Protein AF-E9I3D0-F1 (afdb_monome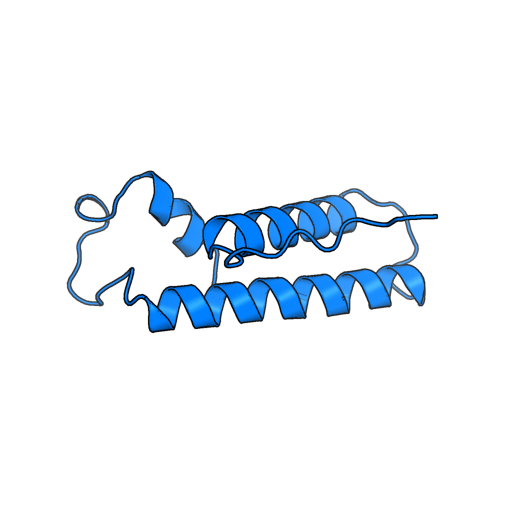r_lite)

Foldseek 3Di:
DDDDPPDDDCDLLNLLVVLVVLVVVLVPDPPDCPDPVSVVSVVVSVVSLVVSLVVCVVVCQDDPPDDPVNHDPSCVSNVVRD

Structure (mmCIF, N/CA/C/O backbone):
data_AF-E9I3D0-F1
#
_entry.id   AF-E9I3D0-F1
#
loop_
_atom_site.group_PDB
_atom_site.id
_atom_site.type_symbol
_atom_site.label_atom_id
_atom_site.label_alt_id
_atom_site.label_comp_id
_atom_site.label_asym_id
_atom_site.label_entity_id
_atom_site.label_seq_id
_atom_site.pdbx_PDB_ins_code
_atom_site.Cartn_x
_atom_site.Cartn_y
_atom_site.Cartn_z
_atom_site.occupancy
_atom_site.B_iso_or_equiv
_atom_site.auth_seq_id
_atom_site.auth_comp_id
_atom_site.auth_asym_id
_atom_site.auth_atom_id
_atom_site.pdbx_PDB_model_num
ATOM 1 N N . MET A 1 1 ? 15.516 21.928 -12.704 1.00 37.66 1 MET A N 1
ATOM 2 C CA . MET A 1 1 ? 14.434 21.005 -13.093 1.00 37.66 1 MET A CA 1
ATOM 3 C C . MET A 1 1 ? 13.879 20.477 -11.790 1.00 37.66 1 MET A C 1
ATOM 5 O O . MET A 1 1 ? 14.451 19.569 -11.207 1.00 37.66 1 MET A O 1
ATOM 9 N N . SER A 1 2 ? 12.934 21.237 -11.245 1.00 40.28 2 SER A N 1
ATOM 10 C CA . SER A 1 2 ? 12.403 21.065 -9.897 1.00 40.28 2 SER A CA 1
ATOM 11 C C . SER A 1 2 ? 11.472 19.860 -9.895 1.00 40.28 2 SER A C 1
ATOM 13 O O . SER A 1 2 ? 10.545 19.827 -10.696 1.00 40.28 2 SER A O 1
ATOM 15 N N . ALA A 1 3 ? 11.765 18.874 -9.053 1.00 43.19 3 ALA A N 1
ATOM 16 C CA . ALA A 1 3 ? 10.799 17.867 -8.654 1.00 43.19 3 ALA A CA 1
ATOM 17 C C . ALA A 1 3 ? 10.520 18.119 -7.175 1.00 43.19 3 ALA A C 1
ATOM 19 O O . ALA A 1 3 ? 11.418 18.068 -6.335 1.00 43.19 3 ALA A O 1
ATOM 20 N N . ASP A 1 4 ? 9.282 18.514 -6.952 1.00 41.25 4 ASP A N 1
ATOM 21 C CA . ASP A 1 4 ? 8.601 18.904 -5.736 1.00 41.25 4 ASP A CA 1
ATOM 22 C C . ASP A 1 4 ? 8.970 18.025 -4.532 1.00 41.25 4 ASP A C 1
ATOM 24 O O . ASP A 1 4 ? 8.578 16.865 -4.418 1.00 41.25 4 ASP A O 1
ATOM 28 N N . LEU A 1 5 ? 9.733 18.614 -3.613 1.00 47.06 5 LEU A N 1
ATOM 29 C CA . LEU A 1 5 ? 9.724 18.244 -2.204 1.00 47.06 5 LEU A CA 1
ATOM 30 C C . LEU A 1 5 ? 8.635 19.109 -1.558 1.00 47.06 5 LEU A C 1
ATOM 32 O O . LEU A 1 5 ? 8.929 20.184 -1.036 1.00 47.06 5 LEU A O 1
ATOM 36 N N . GLU A 1 6 ? 7.373 18.690 -1.666 1.00 45.38 6 GLU A N 1
ATOM 37 C CA . GLU A 1 6 ? 6.328 19.203 -0.778 1.00 45.38 6 GLU A CA 1
ATOM 38 C C . GLU A 1 6 ? 6.561 18.609 0.618 1.00 45.38 6 GLU A C 1
ATOM 40 O O . GLU A 1 6 ? 6.332 17.429 0.876 1.00 45.38 6 GLU A O 1
ATOM 45 N N . ASP A 1 7 ? 7.097 19.452 1.494 1.00 51.12 7 ASP A N 1
ATOM 46 C CA . ASP A 1 7 ? 7.125 19.292 2.942 1.00 51.12 7 ASP A CA 1
ATOM 47 C C . ASP A 1 7 ? 5.691 19.314 3.504 1.00 51.12 7 ASP A C 1
ATOM 49 O O . ASP A 1 7 ? 4.908 20.202 3.162 1.00 51.12 7 ASP A O 1
ATOM 53 N N . GLY A 1 8 ? 5.352 18.366 4.385 1.00 43.66 8 GLY A N 1
ATOM 54 C CA . GLY A 1 8 ? 4.125 18.439 5.183 1.00 43.66 8 GLY A CA 1
ATOM 55 C C . GLY A 1 8 ? 3.487 17.094 5.524 1.00 43.66 8 GLY A C 1
ATOM 56 O O . GLY A 1 8 ? 2.446 16.766 4.974 1.00 43.66 8 GLY A O 1
ATOM 57 N N . SER A 1 9 ? 4.061 16.345 6.476 1.00 52.88 9 SER A N 1
ATOM 58 C CA . SER A 1 9 ? 3.417 15.189 7.134 1.00 52.88 9 SER A CA 1
ATOM 59 C C . SER A 1 9 ? 2.808 14.159 6.160 1.00 52.88 9 SER A C 1
ATOM 61 O O . SER A 1 9 ? 1.599 14.170 5.917 1.00 52.88 9 SER A O 1
ATOM 63 N N . GLU A 1 10 ? 3.610 13.215 5.649 1.00 68.81 10 GLU A N 1
ATOM 64 C CA . GLU A 1 10 ? 3.077 12.039 4.941 1.00 68.81 10 GLU A CA 1
ATOM 65 C C . GLU A 1 10 ? 2.021 11.340 5.812 1.00 68.81 10 GLU A C 1
ATOM 67 O O . GLU A 1 10 ? 2.317 10.738 6.843 1.00 68.81 10 GLU A O 1
ATOM 72 N N . THR A 1 11 ? 0.752 11.479 5.422 1.00 87.38 11 THR A N 1
ATOM 73 C CA . THR A 1 11 ? -0.361 10.857 6.138 1.00 87.38 11 THR A CA 1
ATOM 74 C C . THR A 1 11 ? -0.379 9.362 5.850 1.00 87.38 11 THR A C 1
ATOM 76 O O . THR A 1 11 ? -0.029 8.919 4.754 1.00 87.38 11 THR A O 1
ATOM 79 N N . VAL A 1 12 ? -0.859 8.573 6.810 1.00 88.38 12 VAL A N 1
ATOM 80 C CA . VAL A 1 12 ? -1.005 7.119 6.644 1.00 88.38 12 VAL A CA 1
ATOM 81 C C . VAL A 1 12 ? -1.871 6.757 5.429 1.00 88.38 12 VAL A C 1
ATOM 83 O O . VAL A 1 12 ? -1.553 5.825 4.695 1.00 88.38 12 VAL A O 1
ATOM 86 N N . SER A 1 13 ? -2.902 7.564 5.145 1.00 89.56 13 SER A N 1
ATOM 87 C CA . SER A 1 13 ? -3.700 7.452 3.919 1.00 89.56 13 SER A CA 1
ATOM 88 C C . SER A 1 13 ? -2.854 7.667 2.667 1.00 89.56 13 SER A C 1
ATOM 90 O O . SER A 1 13 ? -2.882 6.825 1.777 1.00 89.56 13 SER A O 1
ATOM 92 N N . GLY A 1 14 ? -2.066 8.745 2.607 1.00 91.88 14 GLY A N 1
ATOM 93 C CA . GLY A 1 14 ? -1.228 9.046 1.445 1.00 91.88 14 GLY A CA 1
ATOM 94 C C . GLY A 1 14 ? -0.176 7.970 1.165 1.00 91.88 14 GLY A C 1
ATOM 95 O O . GLY A 1 14 ? 0.015 7.584 0.011 1.00 91.88 14 GLY A O 1
ATOM 96 N N . LEU A 1 15 ? 0.463 7.440 2.213 1.00 91.75 15 LEU A N 1
ATOM 97 C CA . LEU A 1 15 ? 1.411 6.327 2.104 1.00 91.75 15 LEU A CA 1
ATOM 98 C C . LEU A 1 15 ? 0.735 5.058 1.582 1.00 91.75 15 LEU A C 1
ATOM 100 O O . LEU A 1 15 ? 1.228 4.443 0.634 1.00 91.75 15 LEU A O 1
ATOM 104 N N . PHE A 1 16 ? -0.421 4.704 2.143 1.00 93.44 16 PHE A N 1
ATOM 105 C CA . PHE A 1 16 ? -1.189 3.544 1.705 1.00 93.44 16 PHE A CA 1
ATOM 106 C C . PHE A 1 16 ? -1.631 3.661 0.241 1.00 93.44 16 PHE A C 1
ATOM 108 O O . PHE A 1 16 ? -1.374 2.758 -0.552 1.00 93.44 16 PHE A O 1
ATOM 115 N N . ASP A 1 17 ? -2.219 4.795 -0.147 1.00 93.50 17 ASP A N 1
ATOM 116 C CA . ASP A 1 17 ? -2.700 5.030 -1.512 1.00 93.50 17 ASP A CA 1
ATOM 117 C C . ASP A 1 17 ? -1.539 5.006 -2.528 1.00 93.50 17 ASP A C 1
ATOM 119 O O . ASP A 1 17 ? -1.659 4.442 -3.622 1.00 93.50 17 ASP A O 1
ATOM 123 N N . LYS A 1 18 ? -0.370 5.546 -2.154 1.00 94.12 18 LYS A N 1
ATOM 124 C CA . LYS A 1 18 ? 0.858 5.481 -2.962 1.00 94.12 18 LYS A CA 1
ATOM 125 C C . LYS A 1 18 ? 1.357 4.044 -3.121 1.00 94.12 18 LYS A C 1
ATOM 127 O O . LYS A 1 18 ? 1.655 3.634 -4.244 1.00 94.12 18 LYS A O 1
ATOM 132 N N . GLY A 1 19 ? 1.440 3.285 -2.030 1.00 94.12 19 GLY A N 1
ATOM 133 C CA . GLY A 1 19 ? 1.860 1.883 -2.052 1.00 94.12 19 GLY A CA 1
ATOM 134 C C . GLY A 1 19 ? 0.923 1.025 -2.900 1.00 94.12 19 GLY A C 1
ATOM 135 O O . GLY A 1 19 ? 1.377 0.298 -3.782 1.00 94.12 19 GLY A O 1
ATOM 136 N N . LEU A 1 20 ? -0.389 1.194 -2.723 1.00 94.19 20 LEU A N 1
ATOM 137 C CA . LEU A 1 20 ? -1.408 0.455 -3.463 1.00 94.19 20 LEU A CA 1
ATOM 138 C C . LEU A 1 20 ? -1.379 0.770 -4.965 1.00 94.19 20 LEU A C 1
ATOM 140 O O . LEU A 1 20 ? -1.499 -0.130 -5.795 1.00 94.19 20 LEU A O 1
ATOM 144 N N . LYS A 1 21 ? -1.141 2.031 -5.342 1.00 95.38 21 LYS A N 1
ATOM 145 C CA . LYS A 1 21 ? -0.965 2.418 -6.748 1.00 95.38 21 LYS A CA 1
ATOM 146 C C . LYS A 1 21 ? 0.247 1.737 -7.389 1.00 95.38 21 LYS A C 1
ATOM 148 O O . LYS A 1 21 ? 0.163 1.310 -8.541 1.00 95.38 21 LYS A O 1
ATOM 153 N N . ILE A 1 22 ? 1.366 1.634 -6.667 1.00 94.81 22 ILE A N 1
ATOM 154 C CA . ILE A 1 22 ? 2.559 0.926 -7.158 1.00 94.81 22 ILE A CA 1
ATOM 155 C C . ILE A 1 22 ? 2.266 -0.572 -7.273 1.00 94.81 22 ILE A C 1
ATOM 157 O O . ILE A 1 22 ? 2.618 -1.169 -8.286 1.00 94.81 22 ILE A O 1
ATOM 161 N N . TYR A 1 23 ? 1.583 -1.157 -6.286 1.00 95.25 23 TYR A N 1
ATOM 162 C CA . TYR A 1 23 ? 1.169 -2.559 -6.306 1.00 95.25 23 TYR A CA 1
ATOM 163 C C . TYR A 1 23 ? 0.294 -2.886 -7.523 1.00 95.25 23 TYR A C 1
ATOM 165 O O . TYR A 1 23 ? 0.632 -3.786 -8.286 1.00 95.25 23 TYR A O 1
ATOM 173 N N . HIS A 1 24 ? -0.763 -2.109 -7.779 1.00 94.75 24 HIS A N 1
ATOM 174 C CA . HIS A 1 24 ? -1.597 -2.301 -8.970 1.00 94.75 24 HIS A CA 1
ATOM 175 C C . HIS A 1 24 ? -0.786 -2.159 -10.264 1.00 94.75 24 HIS A C 1
ATOM 177 O O . HIS A 1 24 ? -0.902 -2.987 -11.161 1.00 94.75 24 HIS A O 1
ATOM 183 N N . GLY A 1 25 ? 0.115 -1.173 -10.338 1.00 94.31 25 GLY A N 1
ATOM 184 C CA . GLY A 1 25 ? 1.005 -1.017 -11.491 1.00 94.31 25 GLY A CA 1
ATOM 185 C C . GLY A 1 25 ? 1.982 -2.184 -11.693 1.00 94.31 25 GLY A C 1
ATOM 186 O O . GLY A 1 25 ? 2.351 -2.477 -12.828 1.00 94.31 25 GLY A O 1
ATOM 187 N N . LEU A 1 26 ? 2.401 -2.855 -10.616 1.00 94.19 26 LEU A N 1
ATOM 188 C CA . LEU A 1 26 ? 3.209 -4.078 -10.672 1.00 94.19 26 LEU A CA 1
ATOM 189 C C . LEU A 1 26 ? 2.388 -5.292 -11.127 1.00 94.19 26 LEU A C 1
ATOM 191 O O . LEU A 1 26 ? 2.929 -6.158 -11.805 1.00 94.19 26 LEU A O 1
ATOM 195 N N . CYS A 1 27 ? 1.103 -5.360 -10.779 1.00 91.56 27 CYS A N 1
ATOM 196 C CA . CYS A 1 27 ? 0.211 -6.436 -11.213 1.00 91.56 27 CYS A CA 1
ATOM 197 C C . CYS A 1 27 ? -0.222 -6.302 -12.680 1.00 91.56 27 CYS A C 1
ATOM 199 O O . CYS A 1 27 ? -0.367 -7.315 -13.360 1.00 91.56 27 CYS A O 1
ATOM 201 N N . ASP A 1 28 ? -0.400 -5.072 -13.165 1.00 93.88 28 ASP A N 1
ATOM 202 C CA . ASP A 1 28 ? -0.904 -4.799 -14.516 1.00 93.88 28 ASP A CA 1
ATOM 203 C C . ASP A 1 28 ? 0.201 -4.739 -15.586 1.00 93.88 28 ASP A C 1
ATOM 205 O O . ASP A 1 28 ? -0.090 -4.704 -16.785 1.00 93.88 28 ASP A O 1
ATOM 209 N N . THR A 1 29 ? 1.477 -4.706 -15.189 1.00 91.81 29 THR A N 1
ATOM 210 C CA . THR A 1 29 ? 2.589 -4.638 -16.145 1.00 91.81 29 THR A CA 1
ATOM 211 C C . THR A 1 29 ? 2.928 -6.004 -16.748 1.00 91.81 29 THR A C 1
ATOM 213 O O . THR A 1 29 ? 2.853 -7.041 -16.094 1.00 91.81 29 THR A O 1
ATOM 216 N N . MET A 1 30 ? 3.370 -5.994 -18.009 1.00 91.12 30 MET A N 1
ATOM 217 C CA . MET A 1 30 ? 3.967 -7.158 -18.681 1.00 91.12 30 MET A CA 1
ATOM 218 C C . MET A 1 30 ? 5.500 -7.173 -18.564 1.00 91.12 30 MET A C 1
ATOM 220 O O . MET A 1 30 ? 6.162 -7.971 -19.231 1.00 91.12 30 MET A O 1
ATOM 224 N N . ASP A 1 31 ? 6.069 -6.275 -17.752 1.00 89.31 31 ASP A N 1
ATOM 225 C CA . ASP A 1 31 ? 7.506 -6.218 -17.509 1.00 89.31 31 ASP A CA 1
ATOM 226 C C . ASP A 1 31 ? 8.010 -7.561 -16.950 1.00 89.31 31 ASP A C 1
ATOM 228 O O . ASP A 1 31 ? 7.361 -8.176 -16.097 1.00 89.31 31 ASP A O 1
ATOM 232 N N . PRO A 1 32 ? 9.195 -8.025 -17.378 1.00 92.25 32 PRO A N 1
ATOM 233 C CA . PRO A 1 32 ? 9.769 -9.240 -16.834 1.00 92.25 32 PRO A CA 1
ATOM 234 C C . PRO A 1 32 ? 10.017 -9.065 -15.336 1.00 92.25 32 PRO A C 1
ATOM 236 O O . PRO A 1 32 ? 10.725 -8.149 -14.909 1.00 92.25 32 PRO A O 1
ATOM 239 N N . SER A 1 33 ? 9.465 -9.972 -14.531 1.00 90.12 33 SER A N 1
ATOM 240 C CA . SER A 1 33 ? 9.528 -9.888 -13.069 1.00 90.12 33 SER A CA 1
ATOM 241 C C . SER A 1 33 ? 10.951 -9.977 -12.519 1.00 90.12 33 SER A C 1
ATOM 243 O O . SER A 1 33 ? 11.209 -9.527 -11.409 1.00 90.12 33 SER A O 1
ATOM 245 N N . ASN A 1 34 ? 11.899 -10.519 -13.282 1.00 92.81 34 ASN A N 1
ATOM 246 C CA . ASN A 1 34 ? 13.317 -10.565 -12.929 1.00 92.81 34 ASN A CA 1
ATOM 247 C C . ASN A 1 34 ? 14.104 -9.317 -13.368 1.00 92.81 34 ASN A C 1
ATOM 249 O O . ASN A 1 34 ? 15.303 -9.243 -13.095 1.00 92.81 34 ASN A O 1
ATOM 253 N N . SER A 1 35 ? 13.467 -8.352 -14.038 1.00 95.50 35 SER A N 1
ATOM 254 C CA . SER A 1 35 ? 14.136 -7.114 -14.433 1.00 95.50 35 SER A CA 1
ATOM 255 C C . SER A 1 35 ? 14.518 -6.281 -13.206 1.00 95.50 35 SER A C 1
ATOM 257 O O . SER A 1 35 ? 13.772 -6.236 -12.217 1.00 95.50 35 SER A O 1
ATOM 259 N N . PRO A 1 36 ? 15.679 -5.607 -13.238 1.00 94.69 36 PRO A N 1
ATOM 260 C CA . PRO A 1 36 ? 16.113 -4.768 -12.131 1.00 94.69 36 PRO A CA 1
ATOM 261 C C . PRO A 1 36 ? 15.131 -3.621 -11.862 1.00 94.69 36 PRO A C 1
ATOM 263 O O . PRO A 1 36 ? 14.934 -3.266 -10.699 1.00 94.69 36 PRO A O 1
ATOM 266 N N . GLU A 1 37 ? 14.468 -3.093 -12.892 1.00 92.94 37 GLU A N 1
ATOM 267 C CA . GLU A 1 37 ? 13.463 -2.034 -12.788 1.00 92.94 37 GLU A CA 1
ATOM 268 C C . GLU A 1 37 ? 12.191 -2.520 -12.085 1.00 92.94 37 GLU A C 1
ATOM 270 O O . GLU A 1 37 ? 11.712 -1.859 -11.159 1.00 92.94 37 GLU A O 1
ATOM 275 N N . TYR A 1 38 ? 11.663 -3.689 -12.470 1.00 94.44 38 TYR A N 1
ATOM 276 C CA . TYR A 1 38 ? 10.511 -4.293 -11.794 1.00 94.44 38 TYR A CA 1
ATOM 277 C C . TYR A 1 38 ? 10.847 -4.585 -10.330 1.00 94.44 38 TYR A C 1
ATOM 279 O O . TYR A 1 38 ? 10.120 -4.187 -9.423 1.00 94.44 38 TYR A O 1
ATOM 287 N N . GLN A 1 39 ? 12.005 -5.195 -10.077 1.00 96.44 39 GLN A N 1
ATOM 288 C CA . GLN A 1 39 ? 12.454 -5.514 -8.724 1.00 96.44 39 GLN A CA 1
ATOM 289 C C . GLN A 1 39 ? 12.703 -4.263 -7.867 1.00 96.44 39 GLN A C 1
ATOM 291 O O . GLN A 1 39 ? 12.452 -4.281 -6.663 1.00 96.44 39 GLN A O 1
ATOM 296 N N . ALA A 1 40 ? 13.162 -3.156 -8.459 1.00 95.50 40 ALA A N 1
ATOM 297 C CA . ALA A 1 40 ? 13.287 -1.881 -7.756 1.00 95.50 40 ALA A CA 1
ATOM 298 C C . ALA A 1 40 ? 11.918 -1.320 -7.342 1.00 95.50 40 ALA A C 1
ATOM 300 O O . ALA A 1 40 ? 11.757 -0.905 -6.192 1.00 95.50 40 ALA A O 1
ATOM 301 N N . LYS A 1 41 ? 10.922 -1.374 -8.236 1.00 95.06 41 LYS A N 1
ATOM 302 C CA . LYS A 1 41 ? 9.537 -0.988 -7.924 1.00 95.06 41 LYS A CA 1
ATOM 303 C C . LYS A 1 41 ? 8.932 -1.877 -6.834 1.00 95.06 41 LYS A C 1
ATOM 305 O O . LYS A 1 41 ? 8.319 -1.347 -5.916 1.00 95.06 41 LYS A O 1
ATOM 310 N N . VAL A 1 42 ? 9.159 -3.195 -6.882 1.00 96.31 42 VAL A N 1
ATOM 311 C CA . VAL A 1 42 ? 8.714 -4.139 -5.837 1.00 96.31 42 VAL A CA 1
ATOM 312 C C . VAL A 1 42 ? 9.294 -3.760 -4.476 1.00 96.31 42 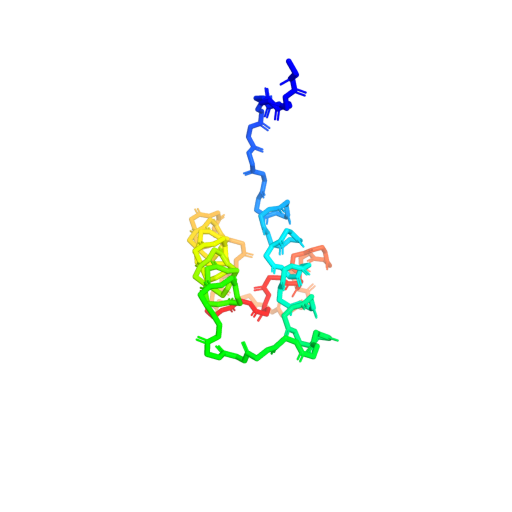VAL A C 1
ATOM 314 O O . VAL A 1 42 ? 8.541 -3.604 -3.519 1.00 96.31 42 VAL A O 1
ATOM 317 N N . ARG A 1 43 ? 10.614 -3.550 -4.383 1.00 96.69 43 ARG A N 1
ATOM 318 C CA . ARG A 1 43 ? 11.262 -3.147 -3.122 1.00 96.69 43 ARG A CA 1
ATOM 319 C C . ARG A 1 43 ? 10.700 -1.833 -2.583 1.00 96.69 43 ARG A C 1
ATOM 321 O O . ARG A 1 43 ? 10.403 -1.744 -1.397 1.00 96.69 43 ARG A O 1
ATOM 328 N N . SER A 1 44 ? 10.514 -0.841 -3.454 1.00 95.06 44 SER A N 1
ATOM 329 C CA . SER A 1 44 ? 9.924 0.442 -3.064 1.00 95.06 44 SER A CA 1
ATOM 330 C C . SER A 1 44 ? 8.474 0.291 -2.594 1.00 95.06 44 SER A C 1
ATOM 332 O O . SER A 1 44 ? 8.098 0.914 -1.606 1.00 95.06 44 SER A O 1
ATOM 334 N N . CYS A 1 45 ? 7.677 -0.550 -3.260 1.00 95.62 45 CYS A N 1
ATOM 335 C CA . CYS A 1 45 ? 6.302 -0.849 -2.868 1.00 95.62 45 CYS A CA 1
ATOM 336 C C . CYS A 1 45 ? 6.236 -1.478 -1.474 1.00 95.62 45 CYS A C 1
ATOM 338 O O . CYS A 1 45 ? 5.442 -1.041 -0.646 1.00 95.62 45 CYS A O 1
ATOM 340 N N . ILE A 1 46 ? 7.088 -2.476 -1.212 1.00 95.56 46 ILE A N 1
ATOM 341 C CA . ILE A 1 46 ? 7.172 -3.151 0.090 1.00 95.56 46 ILE A CA 1
ATOM 342 C C . ILE A 1 46 ? 7.514 -2.140 1.182 1.00 95.56 46 ILE A C 1
ATOM 344 O O . ILE A 1 46 ? 6.819 -2.087 2.188 1.00 95.56 46 ILE A O 1
ATOM 348 N N . GLN A 1 47 ? 8.531 -1.304 0.962 1.00 95.44 47 GLN A N 1
ATOM 349 C CA . GLN A 1 47 ? 8.955 -0.314 1.950 1.00 95.44 47 GLN A CA 1
ATOM 350 C C . GLN A 1 47 ? 7.828 0.669 2.304 1.00 95.44 47 GLN A C 1
ATOM 352 O O . GLN A 1 47 ? 7.561 0.894 3.479 1.00 95.44 47 GLN A O 1
ATOM 357 N N . ILE A 1 48 ? 7.118 1.191 1.299 1.00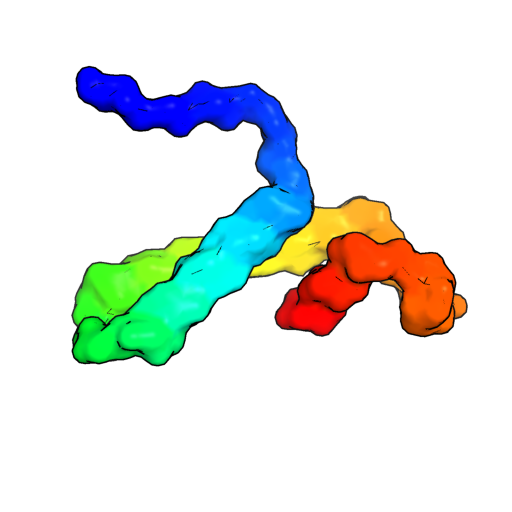 94.31 48 ILE A N 1
ATOM 358 C CA . ILE A 1 48 ? 6.008 2.135 1.504 1.00 94.31 48 ILE A CA 1
ATOM 359 C C . ILE A 1 48 ? 4.854 1.491 2.284 1.00 94.31 48 ILE A C 1
ATOM 361 O O . ILE A 1 48 ? 4.297 2.114 3.187 1.00 94.31 48 ILE A O 1
ATOM 365 N N . LEU A 1 49 ? 4.480 0.255 1.944 1.00 94.38 49 LEU A N 1
ATOM 366 C CA . LEU A 1 49 ? 3.395 -0.445 2.635 1.00 94.38 49 LEU A CA 1
ATOM 367 C C . LEU A 1 49 ? 3.792 -0.839 4.062 1.00 94.38 49 LEU A C 1
ATOM 369 O O . LEU A 1 49 ? 2.968 -0.750 4.963 1.00 94.38 49 LEU A O 1
ATOM 373 N N . GLU A 1 50 ? 5.055 -1.198 4.291 1.00 94.75 50 GLU A N 1
ATOM 374 C CA . GLU A 1 50 ? 5.584 -1.476 5.628 1.00 94.75 50 GLU A CA 1
ATOM 375 C C . GLU A 1 50 ? 5.588 -0.215 6.510 1.00 94.75 50 GLU A C 1
ATOM 377 O O . GLU A 1 50 ? 5.207 -0.268 7.682 1.00 94.75 50 GLU A O 1
ATOM 382 N N . ASP A 1 51 ? 5.956 0.937 5.942 1.00 92.75 51 ASP A N 1
ATOM 383 C CA . ASP A 1 51 ? 5.859 2.233 6.618 1.00 92.75 51 ASP A CA 1
ATOM 384 C C . ASP A 1 51 ? 4.401 2.586 6.949 1.00 92.75 51 ASP A C 1
ATOM 386 O O . ASP A 1 51 ? 4.112 3.025 8.066 1.00 92.75 51 ASP A O 1
ATOM 390 N N . ALA A 1 52 ? 3.462 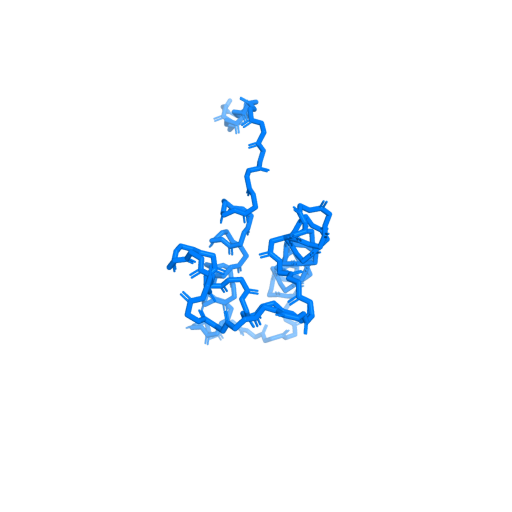2.312 6.036 1.00 92.81 52 ALA A N 1
ATOM 391 C CA . ALA A 1 52 ? 2.033 2.473 6.300 1.00 92.81 52 ALA A CA 1
ATOM 392 C C . ALA A 1 52 ? 1.560 1.567 7.453 1.00 92.81 52 ALA A C 1
ATOM 394 O O . ALA A 1 52 ? 0.924 2.064 8.382 1.00 92.81 52 ALA A O 1
ATOM 395 N N . THR A 1 53 ? 1.923 0.278 7.464 1.00 92.81 53 THR A N 1
ATOM 396 C CA . THR A 1 53 ? 1.588 -0.662 8.554 1.00 92.81 53 THR A CA 1
ATOM 397 C C . THR A 1 53 ? 2.119 -0.185 9.904 1.00 92.81 53 THR A C 1
ATOM 399 O O . THR A 1 53 ? 1.401 -0.209 10.910 1.00 92.81 53 THR A O 1
ATOM 402 N N . ARG A 1 54 ? 3.366 0.304 9.942 1.00 92.06 54 ARG A N 1
ATOM 403 C CA . ARG A 1 54 ? 3.963 0.867 11.161 1.00 92.06 54 ARG A CA 1
ATOM 404 C C . ARG A 1 54 ? 3.203 2.089 11.662 1.00 92.06 54 ARG A C 1
ATOM 406 O O . ARG A 1 54 ? 2.986 2.210 12.869 1.00 92.06 54 ARG A O 1
ATOM 413 N N . LEU A 1 55 ? 2.795 2.985 10.765 1.00 90.62 55 LEU A N 1
ATOM 414 C CA . LEU A 1 55 ? 2.035 4.180 11.129 1.00 90.62 55 LEU A CA 1
ATOM 415 C C . LEU A 1 55 ? 0.627 3.841 11.615 1.00 90.62 55 LEU A C 1
ATOM 417 O O . LEU A 1 55 ? 0.236 4.354 12.656 1.00 90.62 55 LEU A O 1
ATOM 421 N N . VAL A 1 56 ? -0.101 2.949 10.936 1.00 89.81 56 VAL A N 1
ATOM 422 C CA . VAL A 1 56 ? -1.419 2.462 11.393 1.00 89.81 56 VAL A CA 1
ATOM 423 C C . VAL A 1 56 ? -1.319 1.886 12.805 1.00 89.81 56 VAL A C 1
ATOM 425 O O . VAL A 1 56 ? -2.101 2.251 13.683 1.00 89.81 56 VAL A O 1
ATOM 428 N N . SER A 1 57 ? -0.303 1.050 13.041 1.00 88.75 57 SER A N 1
ATOM 429 C CA . SER A 1 57 ? -0.037 0.457 14.355 1.00 88.75 57 SER A CA 1
ATOM 430 C C . SER A 1 57 ? 0.294 1.516 15.411 1.00 88.75 57 SER A C 1
ATOM 432 O O . SER A 1 57 ? -0.187 1.439 16.538 1.00 88.75 57 SER A O 1
ATOM 434 N N . SER A 1 58 ? 1.087 2.530 15.052 1.00 88.38 58 SER A N 1
ATOM 435 C CA . SER A 1 58 ? 1.486 3.616 15.963 1.00 88.38 58 SER A CA 1
ATOM 436 C C . SER A 1 58 ? 0.338 4.576 16.286 1.00 88.38 58 SER A C 1
ATOM 438 O O . SER A 1 58 ? 0.293 5.132 17.379 1.00 88.38 58 SER A O 1
ATOM 440 N N . LEU A 1 59 ? -0.583 4.773 15.340 1.00 87.75 59 LEU A N 1
ATOM 441 C CA . LEU A 1 59 ? -1.791 5.580 15.512 1.00 87.75 59 LEU A CA 1
ATOM 442 C C . LEU A 1 59 ? -2.857 4.860 16.346 1.00 87.75 59 LEU A C 1
ATOM 444 O O . LEU A 1 59 ? -3.777 5.515 16.829 1.00 87.75 59 LEU A O 1
ATOM 448 N N . GLY A 1 60 ? -2.739 3.539 16.519 1.00 84.56 60 GLY A N 1
ATOM 449 C CA . GLY A 1 60 ? -3.712 2.742 17.260 1.00 84.56 60 GLY A CA 1
ATOM 450 C C . GLY A 1 60 ? -5.099 2.771 16.621 1.00 84.56 60 GLY A C 1
ATOM 451 O O . GLY A 1 60 ? -6.087 2.778 17.347 1.00 84.56 60 GLY A O 1
ATOM 452 N N . LEU A 1 61 ? -5.170 2.819 15.281 1.00 83.69 61 LEU A N 1
ATOM 453 C CA . LEU A 1 61 ? -6.441 2.910 14.540 1.00 83.69 61 LEU A CA 1
ATOM 454 C C . LEU A 1 61 ? -7.361 1.707 14.768 1.00 83.69 61 LEU A C 1
ATOM 456 O O . LEU A 1 61 ? -8.556 1.808 14.525 1.00 83.69 61 LEU A O 1
ATOM 460 N N . PHE A 1 62 ? -6.803 0.579 15.209 1.00 84.94 62 PHE A N 1
ATOM 461 C CA . PHE A 1 62 ? -7.549 -0.632 15.507 1.00 84.94 62 PHE A CA 1
ATOM 462 C C . PHE A 1 62 ? -7.245 -1.097 16.925 1.00 84.94 62 PHE A C 1
ATOM 464 O O . PHE A 1 62 ? -6.081 -1.218 17.319 1.00 84.94 62 PHE A O 1
ATOM 471 N N . SER A 1 63 ? -8.294 -1.429 17.668 1.00 80.94 63 SER A N 1
ATOM 472 C CA . SER A 1 63 ? -8.194 -2.144 18.935 1.00 80.94 63 SER A CA 1
ATOM 473 C C . SER A 1 63 ? -8.644 -3.596 18.771 1.00 80.94 63 SER A C 1
ATOM 475 O O . SER A 1 63 ? -9.587 -3.901 18.048 1.00 80.94 63 SER A O 1
ATOM 477 N N . THR A 1 64 ? -8.005 -4.525 19.488 1.00 76.88 64 THR A N 1
ATOM 478 C CA . THR A 1 64 ? -8.362 -5.958 19.446 1.00 76.88 64 THR A CA 1
ATOM 479 C C . THR A 1 64 ? -9.752 -6.265 20.011 1.00 76.88 64 THR 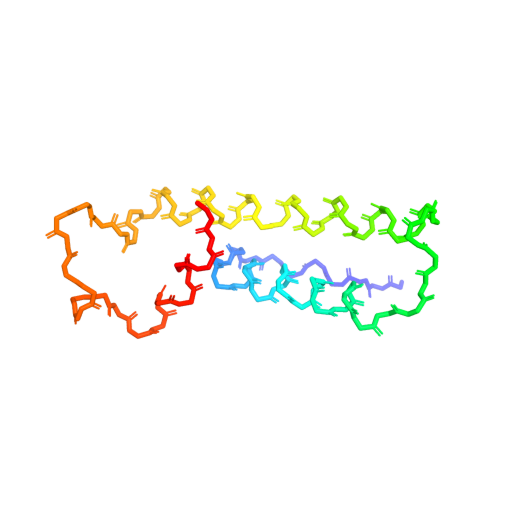A C 1
ATOM 481 O O . THR A 1 64 ? -10.243 -7.373 19.826 1.00 76.88 64 THR A O 1
ATOM 484 N N . ASN A 1 65 ? -10.364 -5.315 20.725 1.00 84.31 65 ASN A N 1
ATOM 485 C CA . ASN A 1 65 ? -11.707 -5.439 21.301 1.00 84.31 65 ASN A CA 1
ATOM 486 C C . ASN A 1 65 ? -12.759 -4.612 20.545 1.00 84.31 65 ASN A C 1
ATOM 488 O O . ASN A 1 65 ? -13.845 -4.397 21.075 1.00 84.31 65 ASN A O 1
ATOM 492 N N . GLU A 1 66 ? -12.430 -4.111 19.357 1.00 80.12 66 GLU A N 1
ATOM 493 C CA . GLU A 1 66 ? -13.309 -3.259 18.558 1.00 80.12 66 GLU A CA 1
ATOM 494 C C . GLU A 1 66 ? -14.081 -4.085 17.526 1.00 80.12 66 GLU A C 1
ATOM 496 O O . GLU A 1 66 ? -13.527 -4.974 16.871 1.00 80.12 66 GLU A O 1
ATOM 501 N N . SER A 1 67 ? -15.378 -3.817 17.386 1.00 83.31 67 SER A N 1
ATOM 502 C CA . SER A 1 67 ? -16.202 -4.408 16.331 1.00 83.31 67 SER A CA 1
ATOM 503 C C . SER A 1 67 ? -15.946 -3.683 15.011 1.00 83.31 67 SER A C 1
ATOM 505 O O . SER A 1 67 ? -15.711 -2.481 14.991 1.00 83.31 67 SER A O 1
ATOM 507 N N . VAL A 1 68 ? -16.072 -4.372 13.873 1.00 79.88 68 VAL A N 1
ATOM 508 C CA . VAL A 1 68 ? -15.824 -3.742 12.558 1.00 79.88 68 VAL A CA 1
ATOM 509 C C . VAL A 1 68 ? -16.753 -2.550 12.268 1.00 79.88 68 VAL A C 1
ATOM 511 O O . VAL A 1 68 ? -16.376 -1.653 11.525 1.00 79.88 68 VAL A O 1
ATOM 514 N N . ASP A 1 69 ? -17.951 -2.540 12.862 1.00 84.38 69 ASP A N 1
ATOM 515 C CA . ASP A 1 69 ? -18.945 -1.459 12.745 1.00 84.38 69 ASP A CA 1
ATOM 516 C C . ASP A 1 69 ? -18.532 -0.193 13.524 1.00 84.38 69 ASP A C 1
ATOM 518 O O . ASP A 1 69 ? -19.053 0.891 13.277 1.00 84.38 69 ASP A O 1
ATOM 522 N N . GLU A 1 70 ? -17.589 -0.324 14.464 1.00 84.00 70 GLU A N 1
ATOM 523 C CA . GLU A 1 70 ? -17.058 0.776 15.279 1.00 84.00 70 GLU A CA 1
ATOM 524 C C . GLU A 1 70 ? -15.889 1.500 14.582 1.00 84.00 70 GLU A C 1
ATOM 526 O O . GLU A 1 70 ? -15.567 2.635 14.938 1.00 84.00 70 GLU A O 1
ATOM 531 N N . VAL A 1 71 ? -15.325 0.895 13.528 1.00 84.94 71 VAL A N 1
ATOM 532 C CA . VAL A 1 71 ? -14.226 1.455 12.736 1.00 84.94 71 VAL A CA 1
ATOM 533 C C . VAL A 1 71 ? -14.759 2.473 11.729 1.00 84.94 71 VAL A C 1
ATOM 535 O O . VAL A 1 71 ? -15.698 2.210 10.970 1.00 84.94 71 VAL A O 1
ATOM 538 N N . ALA A 1 72 ? -14.116 3.639 11.646 1.00 86.50 72 ALA A N 1
ATOM 539 C CA . ALA A 1 72 ? -14.476 4.646 10.656 1.00 86.50 72 ALA A CA 1
ATOM 540 C C . ALA A 1 72 ? -14.344 4.094 9.224 1.00 86.50 72 ALA A C 1
ATOM 542 O O . ALA A 1 72 ? -13.342 3.482 8.859 1.00 86.50 72 ALA A O 1
ATOM 543 N N . THR A 1 73 ? -15.327 4.375 8.360 1.00 87.31 73 THR A N 1
ATOM 544 C CA . THR A 1 73 ? -15.370 3.848 6.981 1.00 87.31 73 THR A CA 1
ATOM 545 C C . THR A 1 73 ? -14.095 4.135 6.177 1.00 87.31 73 THR A C 1
ATOM 547 O O . THR A 1 73 ? -13.692 3.326 5.346 1.00 87.31 73 THR A O 1
ATOM 550 N N . ASN A 1 74 ? -13.440 5.270 6.440 1.00 85.62 74 ASN A N 1
ATOM 551 C CA . ASN A 1 74 ? -12.193 5.656 5.775 1.00 85.62 74 ASN A CA 1
ATOM 552 C C . ASN A 1 74 ? -10.982 4.816 6.209 1.00 85.62 74 ASN A C 1
ATOM 554 O O . ASN A 1 74 ? -10.030 4.703 5.437 1.00 85.62 74 ASN A O 1
ATOM 558 N N . ASP A 1 75 ? -11.030 4.226 7.403 1.00 86.94 75 ASP A N 1
ATOM 559 C CA . ASP A 1 75 ? -9.937 3.449 7.987 1.00 86.94 75 ASP A CA 1
ATOM 560 C C . ASP A 1 75 ? -10.055 1.954 7.663 1.00 86.94 75 ASP A C 1
ATOM 562 O O . ASP A 1 75 ? -9.055 1.238 7.690 1.00 86.94 75 ASP A O 1
ATOM 566 N N . LEU A 1 76 ? -11.2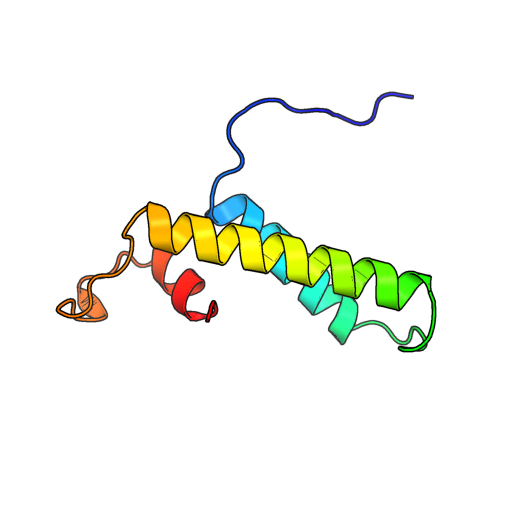34 1.490 7.221 1.00 89.00 76 LEU A N 1
ATOM 567 C CA . LEU A 1 76 ? -11.458 0.109 6.766 1.00 89.00 76 LEU A CA 1
ATOM 568 C C . LEU A 1 76 ? -10.450 -0.344 5.697 1.00 89.00 76 LEU A C 1
ATOM 570 O O . LEU A 1 76 ? -10.091 -1.517 5.645 1.00 89.00 76 LEU A O 1
ATOM 574 N N . LYS A 1 77 ? -9.963 0.572 4.848 1.00 89.06 77 LYS A N 1
ATOM 575 C CA . LYS A 1 77 ? -8.963 0.254 3.813 1.00 89.06 77 LYS A CA 1
ATOM 576 C C . LYS A 1 77 ? -7.640 -0.244 4.402 1.00 89.06 77 LYS A C 1
ATOM 578 O O . LYS A 1 77 ? -6.948 -1.027 3.756 1.00 89.06 77 LYS A O 1
ATOM 583 N N . PHE A 1 78 ? -7.306 0.166 5.625 1.00 89.88 78 PHE A N 1
ATOM 584 C CA . PHE A 1 78 ? -6.079 -0.251 6.294 1.00 89.88 78 PHE A CA 1
ATOM 585 C C . PHE A 1 78 ? -6.141 -1.694 6.815 1.00 89.88 78 PHE A C 1
ATOM 587 O O . PHE A 1 78 ? -5.090 -2.244 7.115 1.00 89.88 78 PHE A O 1
ATOM 594 N N . PHE A 1 79 ? -7.306 -2.360 6.817 1.00 89.44 79 PHE A N 1
ATOM 595 C CA . PHE A 1 79 ? -7.390 -3.813 7.055 1.00 89.44 79 PHE A CA 1
ATOM 596 C C . PHE A 1 79 ? -6.712 -4.659 5.969 1.00 89.44 79 PHE A C 1
ATOM 598 O O . PHE A 1 79 ? -6.510 -5.856 6.153 1.00 89.44 79 PHE A O 1
ATOM 605 N N . LEU A 1 80 ? -6.378 -4.061 4.823 1.00 90.94 80 LEU A N 1
ATOM 606 C CA . LEU A 1 80 ? -5.600 -4.721 3.774 1.00 90.94 80 LEU A CA 1
ATOM 607 C C . LEU A 1 80 ? -4.101 -4.795 4.109 1.00 90.94 80 LEU A C 1
ATOM 609 O O . LEU A 1 80 ? -3.350 -5.450 3.387 1.00 90.94 80 LEU A O 1
ATOM 613 N N . LEU A 1 81 ? -3.665 -4.107 5.167 1.00 88.44 81 LEU A N 1
ATOM 614 C CA . LEU A 1 81 ? -2.313 -4.206 5.701 1.00 88.44 81 LEU A CA 1
ATOM 615 C C . LEU A 1 81 ? -2.214 -5.389 6.683 1.00 88.44 81 LEU A C 1
ATOM 617 O O . LEU A 1 81 ? -3.202 -5.700 7.350 1.00 88.44 81 LEU A O 1
ATOM 621 N N . PRO A 1 82 ? -1.049 -6.059 6.751 1.00 82.00 82 PRO A N 1
ATOM 622 C CA . PRO A 1 82 ? -0.817 -7.183 7.657 1.00 82.00 82 PRO A CA 1
ATOM 623 C C . PRO A 1 82 ? -0.659 -6.766 9.123 1.00 82.00 82 PRO A C 1
ATOM 625 O O . PRO A 1 82 ? -0.279 -5.598 9.377 1.00 82.00 82 PRO A O 1
#

pLDDT: mean 85.2, std 15.14, range [37.66, 96.69]

Radius of gyration: 15.39 Å; chains: 1; bounding box: 35×32×40 Å

Secondary structure (DSSP, 8-state):
-------S---HHHHHHHHHHHHHHHHH--S-TTSHHHHHHHHHHHHHHHHHHHHHHHHT---TT--GGGS-TTTGGGGG--

Sequence (82 aa):
MSADLEDGSETVSGLFDKGLKIYHGLCDTMDPSNSPEYQAKVRSCIQILEDATRLVSSLGLFSTNESVDEVATNDLKFFLLP

InterPro domains:
  IPR007304 TAP46-like protein [PF04177] (13-82)
  IPR007304 TAP46-like protein [PTHR10933] (3-82)
  IPR038511 TAP42/TAP46-like superfamily [G3DSA:1.25.40.540] (10-82)

Organism: Daphnia pulex (NCBI:txid6669)